Protein AF-A0A7S3LAP5-F1 (afdb_monomer)

Organism: NCBI:txid265554

Secondary structure (DSSP, 8-state):
---------STTTTTTSSSPPTTS-EEEEE-SS-EEEEEEPPP--SSHHHHHHHHHHHHHHHHHHHHHHHHHHHTT-TT--EEEEEE-S--SSGGG-S---------SS-S----------TT--

Sequence (125 aa):
KTSQLTKNNGKFGKLLAPDHHPQGRFQFFSFPDCDLIQTYVPNNGTKEESFQRRRDWDKEMKEFLKHRRLILEKANHTNRPLLWCGDMNVAKDHRDGTHWEEKCHKSGDGNTATTKPIIYEWWTD

Structure (mmCIF, N/CA/C/O backbone):
data_AF-A0A7S3LAP5-F1
#
_entry.id   AF-A0A7S3LAP5-F1
#
loop_
_atom_site.group_PDB
_atom_site.id
_atom_site.type_symbol
_atom_site.label_atom_id
_atom_site.label_alt_id
_atom_site.label_comp_id
_atom_site.label_asym_id
_atom_site.label_entity_id
_atom_site.label_seq_id
_atom_site.pdbx_PDB_ins_code
_atom_site.Cartn_x
_atom_site.Cartn_y
_atom_site.Cartn_z
_atom_site.occupancy
_atom_site.B_iso_or_equiv
_atom_site.auth_seq_id
_atom_site.auth_comp_id
_atom_site.auth_asym_id
_atom_site.auth_atom_id
_atom_site.pdbx_PDB_model_num
ATOM 1 N N . LYS A 1 1 ? -24.739 16.950 8.011 1.00 35.59 1 LYS A N 1
ATOM 2 C CA . LYS A 1 1 ? -23.869 17.753 8.908 1.00 35.59 1 LYS A CA 1
ATOM 3 C C . LYS A 1 1 ? -22.423 17.422 8.561 1.00 35.59 1 LYS A C 1
ATOM 5 O O . LYS A 1 1 ? -21.828 16.576 9.207 1.00 35.59 1 LYS A O 1
ATOM 10 N N . THR A 1 2 ? -21.901 18.026 7.498 1.00 37.00 2 THR A N 1
ATOM 11 C CA . THR A 1 2 ? -20.543 17.753 7.007 1.00 37.00 2 THR A CA 1
ATOM 12 C C . THR A 1 2 ? -19.884 19.095 6.759 1.00 37.00 2 THR A C 1
ATOM 14 O O . THR A 1 2 ? -19.821 19.590 5.642 1.00 37.00 2 THR A O 1
ATOM 17 N N . SER A 1 3 ? -19.506 19.764 7.836 1.00 40.34 3 SER A N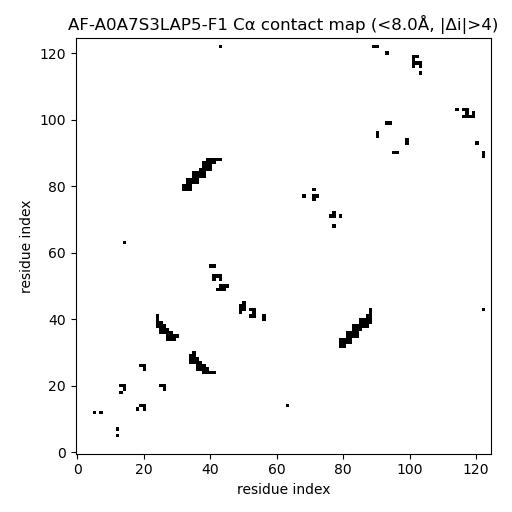 1
ATOM 18 C CA . SER A 1 3 ? -18.654 20.940 7.761 1.00 40.34 3 SER A CA 1
ATOM 19 C C . SER A 1 3 ? -17.792 20.965 9.012 1.00 40.34 3 SER A C 1
ATOM 21 O O . SER A 1 3 ? -18.257 20.571 10.079 1.00 40.34 3 SER A O 1
ATOM 23 N N . GLN A 1 4 ? -16.557 21.445 8.850 1.00 36.59 4 GLN A N 1
ATOM 24 C CA . GLN A 1 4 ? -15.603 21.838 9.900 1.00 36.59 4 GLN A CA 1
ATOM 25 C C . GLN A 1 4 ? -14.407 20.915 10.177 1.00 36.59 4 GLN A C 1
ATOM 27 O O . GLN A 1 4 ? -14.007 20.773 11.325 1.00 36.59 4 GLN A O 1
ATOM 32 N N . LEU A 1 5 ? -13.749 20.368 9.148 1.00 38.75 5 LEU A N 1
ATOM 33 C CA . LEU A 1 5 ? -12.443 19.711 9.335 1.00 38.75 5 LEU A CA 1
ATOM 34 C C . LEU A 1 5 ? -11.455 19.960 8.184 1.00 38.75 5 LEU A C 1
ATOM 36 O O . LEU A 1 5 ? -10.789 19.045 7.726 1.00 38.75 5 LEU A O 1
ATOM 40 N N . THR A 1 6 ? -11.313 21.202 7.713 1.00 40.94 6 THR A N 1
ATOM 41 C CA . THR A 1 6 ? -10.242 21.548 6.755 1.00 40.94 6 THR A CA 1
ATOM 42 C C . THR A 1 6 ? -9.718 22.967 6.976 1.00 40.94 6 THR A C 1
ATOM 44 O O . THR A 1 6 ? -9.993 23.884 6.205 1.00 40.94 6 THR A O 1
ATOM 47 N N . LYS A 1 7 ? -8.948 23.163 8.048 1.00 36.53 7 LYS A N 1
ATOM 48 C CA . LYS A 1 7 ? -8.026 24.301 8.186 1.00 36.53 7 LYS A CA 1
ATOM 49 C C . LYS A 1 7 ? -6.753 23.816 8.869 1.00 36.53 7 LYS A C 1
ATOM 51 O O . LYS A 1 7 ? -6.595 24.012 10.061 1.00 36.53 7 LYS A O 1
ATOM 56 N N . ASN A 1 8 ? -5.892 23.126 8.125 1.00 37.19 8 ASN A N 1
ATOM 57 C CA . ASN A 1 8 ? -4.472 22.995 8.456 1.00 37.19 8 ASN A CA 1
ATOM 58 C C . ASN A 1 8 ? -3.695 22.669 7.175 1.00 37.19 8 ASN A C 1
ATOM 60 O O . ASN A 1 8 ? -3.691 21.539 6.689 1.00 37.19 8 ASN A O 1
ATOM 64 N N . ASN A 1 9 ? -3.062 23.706 6.627 1.00 41.78 9 ASN A N 1
ATOM 65 C CA . ASN A 1 9 ? -2.261 23.698 5.404 1.00 41.78 9 ASN A CA 1
ATOM 66 C C . ASN A 1 9 ? -0.882 23.060 5.643 1.00 41.78 9 ASN A C 1
ATOM 68 O O . ASN A 1 9 ? 0.152 23.714 5.534 1.00 41.78 9 ASN A O 1
ATOM 72 N N . GLY A 1 10 ? -0.864 21.773 5.980 1.00 34.56 10 GLY A N 1
ATOM 73 C CA . GLY A 1 10 ? 0.308 20.922 5.782 1.00 34.56 10 GLY A CA 1
ATOM 74 C C . GLY A 1 10 ? 0.197 20.206 4.438 1.00 34.56 10 GLY A C 1
ATOM 75 O O . GLY A 1 10 ? -0.913 19.994 3.949 1.00 34.56 10 GLY A O 1
ATOM 76 N N . LYS A 1 11 ? 1.324 19.761 3.866 1.00 43.53 11 LYS A N 1
ATOM 77 C CA . LYS A 1 11 ? 1.416 18.932 2.638 1.00 43.53 11 LYS A CA 1
ATOM 78 C C . LYS A 1 11 ? 0.460 17.715 2.582 1.00 43.53 11 LYS A C 1
ATOM 80 O O . LYS A 1 11 ? 0.316 17.107 1.533 1.00 43.53 11 LYS A O 1
ATOM 85 N N . PHE A 1 12 ? -0.215 17.388 3.682 1.00 45.06 12 PHE A N 1
ATOM 86 C CA . PHE A 1 12 ? -1.152 16.280 3.856 1.00 45.06 12 PHE A CA 1
ATOM 87 C C . PHE A 1 12 ? -2.627 16.623 3.600 1.00 45.06 12 PHE A C 1
ATOM 89 O O . PHE A 1 12 ? -3.449 15.713 3.524 1.00 45.06 12 PHE A O 1
ATOM 96 N N . GLY A 1 13 ? -2.983 17.901 3.414 1.00 39.53 13 GLY A N 1
ATOM 97 C CA . GLY A 1 13 ? -4.347 18.291 3.028 1.00 39.53 13 GLY A CA 1
ATOM 98 C C . GLY A 1 13 ? -4.777 17.731 1.667 1.00 39.53 13 GLY A C 1
ATOM 99 O O . GLY A 1 13 ? -5.964 17.617 1.405 1.00 39.53 13 GLY A O 1
ATOM 100 N N . LYS A 1 14 ? -3.823 17.321 0.822 1.00 46.34 14 LYS A N 1
ATOM 101 C CA . LYS A 1 14 ? -4.083 16.894 -0.557 1.00 46.34 14 LYS A CA 1
ATOM 102 C C . LYS A 1 14 ? -4.606 15.457 -0.699 1.00 46.34 14 LYS A C 1
ATOM 104 O O . LYS A 1 14 ? -5.187 15.141 -1.723 1.00 46.34 14 LYS A O 1
ATOM 109 N N . LEU A 1 15 ? -4.424 14.596 0.307 1.00 47.06 15 LEU A N 1
ATOM 110 C CA . LEU A 1 15 ? -4.920 13.206 0.275 1.00 47.06 15 LEU A CA 1
ATOM 111 C C . LEU A 1 15 ? -6.346 13.057 0.831 1.00 47.06 15 LEU A C 1
ATOM 113 O O . LEU A 1 15 ? -6.976 12.026 0.626 1.00 47.06 15 LEU A O 1
ATOM 117 N N . LEU A 1 16 ? -6.840 14.073 1.547 1.00 46.81 16 LEU A N 1
ATOM 118 C CA . LEU A 1 16 ? -8.191 14.121 2.126 1.00 46.81 16 LEU A CA 1
ATOM 119 C C . LEU A 1 16 ? -9.035 15.283 1.571 1.00 46.81 16 LEU A C 1
ATOM 121 O O . LEU A 1 16 ? -10.198 15.429 1.946 1.00 46.81 16 LEU A O 1
ATOM 125 N N . ALA A 1 17 ? -8.454 16.125 0.712 1.00 52.59 17 ALA A N 1
ATOM 126 C CA . ALA A 1 17 ? -9.192 17.101 -0.078 1.00 52.59 17 ALA A CA 1
ATOM 127 C C . ALA A 1 17 ? -10.136 16.368 -1.049 1.00 52.59 17 ALA A C 1
ATOM 129 O O . ALA A 1 17 ? -9.849 15.236 -1.433 1.00 52.59 17 ALA A O 1
ATOM 130 N N . PRO A 1 18 ? -11.233 17.003 -1.500 1.00 54.69 18 PRO A N 1
ATOM 131 C CA . PRO A 1 18 ? -12.081 16.464 -2.570 1.00 54.69 18 PRO A CA 1
ATOM 132 C C . PRO A 1 18 ? -11.326 16.226 -3.894 1.00 54.69 18 PRO A C 1
ATOM 134 O O . PRO A 1 18 ? -11.893 15.672 -4.831 1.00 54.69 18 PRO A O 1
ATOM 137 N N . ASP A 1 19 ? -10.059 16.633 -3.971 1.00 64.50 19 ASP A N 1
ATOM 138 C CA . ASP A 1 19 ? -9.211 16.475 -5.135 1.00 64.50 19 ASP A CA 1
ATOM 139 C C . ASP A 1 19 ? -8.680 15.043 -5.235 1.00 64.50 19 ASP A C 1
ATOM 141 O O . ASP A 1 19 ? -8.031 14.510 -4.333 1.00 64.50 19 ASP A O 1
ATOM 145 N N . HIS A 1 20 ? -8.931 14.422 -6.383 1.00 71.94 20 HIS A N 1
ATOM 146 C CA . HIS A 1 20 ? -8.388 13.113 -6.709 1.00 71.94 20 HIS A CA 1
ATOM 147 C C . HIS A 1 20 ? -6.854 13.117 -6.691 1.00 71.94 20 HIS A C 1
ATOM 149 O O . HIS A 1 20 ? -6.202 14.118 -7.007 1.00 71.94 20 HIS A O 1
ATOM 155 N N . HIS A 1 21 ? -6.261 11.955 -6.392 1.00 79.50 21 HIS A N 1
ATOM 156 C CA . HIS A 1 21 ? -4.828 11.758 -6.577 1.00 79.50 21 HIS A CA 1
ATOM 157 C C . HIS A 1 21 ? -4.443 12.164 -8.016 1.00 79.50 21 HIS A C 1
ATOM 159 O O . HIS A 1 21 ? -5.055 11.656 -8.958 1.00 79.50 21 HIS A O 1
ATOM 165 N N . PRO A 1 22 ? -3.419 13.013 -8.232 1.00 81.75 22 PRO A N 1
ATOM 166 C CA . PRO A 1 22 ? -3.160 13.646 -9.532 1.00 81.75 22 PRO A CA 1
ATOM 167 C C . PRO A 1 22 ? -2.882 12.654 -10.669 1.00 81.75 22 PRO A C 1
ATOM 169 O O . PRO A 1 22 ? -3.061 12.981 -11.834 1.00 81.75 22 PRO A O 1
ATOM 172 N N . GLN A 1 23 ? -2.443 11.440 -10.335 1.00 85.50 23 GLN A N 1
ATOM 173 C CA . GLN A 1 23 ? -2.187 10.364 -11.302 1.00 85.50 23 GLN A CA 1
ATOM 174 C C . GLN A 1 23 ? -3.261 9.260 -11.304 1.00 85.50 23 GLN A C 1
ATOM 176 O O . GLN A 1 23 ? -3.070 8.244 -11.961 1.00 85.50 23 GLN A O 1
ATOM 181 N N . GLY A 1 24 ? -4.335 9.388 -10.514 1.00 89.50 24 GLY A N 1
ATOM 182 C CA . GLY A 1 24 ? -5.414 8.387 -10.451 1.00 89.50 24 GLY A CA 1
ATOM 183 C C . GLY A 1 24 ? -5.024 7.028 -9.847 1.00 89.50 24 GLY A C 1
ATOM 184 O O . GLY A 1 24 ? -5.700 6.033 -10.080 1.00 89.50 24 GLY A O 1
ATOM 185 N N . ARG A 1 25 ? -3.927 6.965 -9.081 1.00 93.69 25 ARG A N 1
ATOM 186 C CA . ARG A 1 25 ? -3.315 5.721 -8.574 1.00 93.69 25 ARG A CA 1
ATOM 187 C C . ARG A 1 25 ? -3.782 5.284 -7.188 1.00 93.69 25 ARG A C 1
ATOM 189 O O . ARG A 1 25 ? -3.371 4.225 -6.729 1.00 93.69 25 ARG A O 1
ATOM 196 N N . PHE A 1 26 ? -4.583 6.101 -6.515 1.00 94.19 26 PHE A N 1
ATOM 197 C CA . PHE A 1 26 ? -5.041 5.869 -5.151 1.00 94.19 26 PHE A CA 1
ATOM 198 C C . PHE A 1 26 ? -6.508 6.260 -5.035 1.00 94.19 26 PHE A C 1
ATOM 200 O O . PHE A 1 26 ? -6.896 7.364 -5.430 1.00 94.19 26 PHE A O 1
ATOM 207 N N . GLN A 1 27 ? -7.306 5.347 -4.493 1.00 93.44 27 GLN A N 1
ATOM 208 C CA . GLN A 1 27 ? -8.709 5.553 -4.170 1.00 93.44 27 GLN A CA 1
ATOM 209 C C . GLN A 1 27 ? -8.970 4.988 -2.774 1.00 93.44 27 GLN A C 1
ATOM 211 O O . GLN A 1 27 ? -8.524 3.885 -2.452 1.00 93.44 27 GLN A O 1
ATOM 216 N N . PHE A 1 28 ? -9.698 5.744 -1.956 1.00 93.88 28 PHE A N 1
ATOM 217 C CA . PHE A 1 28 ? -10.068 5.358 -0.600 1.00 93.88 28 PHE A CA 1
ATOM 218 C C . PHE A 1 28 ? -11.583 5.424 -0.433 1.00 93.88 28 PHE A C 1
ATOM 220 O O . PHE A 1 28 ? -12.203 6.447 -0.726 1.00 93.88 28 PHE A O 1
ATOM 227 N N . PHE A 1 29 ? -12.161 4.343 0.081 1.00 94.25 29 PHE A N 1
ATOM 228 C CA . PHE A 1 29 ? -13.584 4.222 0.362 1.00 94.25 29 PHE A CA 1
ATOM 229 C C . PHE A 1 29 ? -13.777 3.820 1.824 1.00 94.25 29 PHE A C 1
ATOM 231 O O . PHE A 1 29 ? -13.085 2.947 2.342 1.00 94.25 29 PHE A O 1
ATOM 238 N N . SER A 1 30 ? -14.738 4.454 2.488 1.00 93.81 30 SER A N 1
ATOM 239 C CA . SER A 1 30 ? -15.063 4.211 3.893 1.00 93.81 30 SER A CA 1
ATOM 240 C C . SER A 1 30 ? -16.515 3.746 3.982 1.00 93.81 30 SER A C 1
ATOM 242 O O . SER A 1 30 ? -17.430 4.550 3.810 1.00 93.81 30 SER A O 1
ATOM 244 N N . PHE A 1 31 ? -16.727 2.461 4.253 1.00 94.94 31 PHE A N 1
ATOM 245 C CA . PHE A 1 31 ? -18.046 1.834 4.422 1.00 94.94 31 PHE A CA 1
ATOM 246 C C . PHE A 1 31 ? -18.423 1.766 5.908 1.00 94.94 31 PHE A C 1
ATOM 248 O O . PHE A 1 31 ? -17.576 2.030 6.745 1.00 94.94 31 PHE A O 1
ATOM 255 N N . PRO A 1 32 ? -19.651 1.433 6.323 1.00 93.31 32 PRO A N 1
ATOM 256 C CA . PRO A 1 32 ? -19.969 1.333 7.752 1.00 93.31 32 PRO A CA 1
ATOM 257 C C . PRO A 1 32 ? -19.031 0.399 8.536 1.00 93.31 32 PRO A C 1
ATOM 259 O O . PRO A 1 32 ? -18.535 0.795 9.591 1.00 93.31 32 PRO A O 1
ATOM 262 N N . ASP A 1 33 ? -18.677 -0.750 7.955 1.00 93.88 33 ASP A N 1
ATOM 263 C CA . ASP A 1 33 ? -17.985 -1.829 8.673 1.00 93.88 33 ASP A CA 1
ATOM 264 C C . ASP A 1 33 ? -16.514 -2.010 8.285 1.00 93.88 33 ASP A C 1
ATOM 266 O O . ASP A 1 33 ? -15.775 -2.705 8.976 1.00 93.88 33 ASP A O 1
ATOM 270 N N . CYS A 1 34 ? -16.055 -1.383 7.201 1.00 96.69 34 CYS A N 1
ATOM 271 C CA . CYS A 1 34 ? -14.676 -1.510 6.741 1.00 96.69 34 CYS A CA 1
ATOM 272 C C . CYS A 1 34 ? -14.206 -0.285 5.957 1.00 96.69 34 CYS A C 1
ATOM 274 O O . CYS A 1 34 ? -14.997 0.540 5.494 1.00 96.69 34 CYS A O 1
ATOM 276 N N . ASP A 1 35 ? -12.893 -0.193 5.797 1.00 96.88 35 ASP A N 1
ATOM 277 C CA . ASP A 1 35 ? -12.269 0.687 4.820 1.00 96.88 35 ASP A CA 1
ATOM 278 C C . ASP A 1 35 ? -11.717 -0.134 3.650 1.00 96.88 35 ASP A C 1
ATOM 280 O O . ASP A 1 35 ? -11.277 -1.271 3.829 1.00 96.88 35 ASP A O 1
ATOM 284 N N . LEU A 1 36 ? -11.709 0.464 2.461 1.00 97.19 36 LEU A N 1
ATOM 285 C CA . LEU A 1 36 ? -11.122 -0.095 1.250 1.00 97.19 36 LEU A CA 1
ATOM 286 C C . LEU A 1 36 ? -10.129 0.902 0.651 1.00 97.19 36 LEU A C 1
ATOM 288 O O . LEU A 1 36 ? -10.477 2.054 0.386 1.00 97.19 36 LEU A O 1
ATOM 292 N N . ILE A 1 37 ? -8.913 0.438 0.388 1.00 97.38 37 ILE A N 1
ATOM 293 C CA . ILE A 1 37 ? -7.927 1.123 -0.444 1.00 97.38 37 ILE A CA 1
ATOM 294 C C . ILE A 1 37 ? -7.782 0.335 -1.738 1.00 97.38 37 ILE A C 1
ATOM 296 O O . ILE A 1 37 ? -7.526 -0.868 -1.704 1.00 97.38 37 ILE A O 1
ATOM 300 N N . GLN A 1 38 ? -7.901 1.036 -2.862 1.00 96.69 38 GLN A N 1
ATOM 301 C CA . GLN A 1 38 ? -7.570 0.515 -4.180 1.00 96.69 38 GLN A CA 1
ATOM 302 C C . GLN A 1 38 ? -6.402 1.318 -4.755 1.00 96.69 38 GLN A C 1
ATOM 304 O O . GLN A 1 38 ? -6.470 2.551 -4.835 1.00 96.69 38 GLN A O 1
ATOM 309 N N . THR A 1 39 ? -5.334 0.630 -5.156 1.00 96.25 39 THR A N 1
ATOM 310 C CA . THR A 1 39 ? -4.125 1.263 -5.698 1.00 96.25 39 THR A CA 1
ATOM 311 C C . THR A 1 39 ? -3.651 0.673 -7.019 1.00 96.25 39 THR A C 1
ATOM 313 O O . THR A 1 39 ? -3.727 -0.527 -7.253 1.00 96.25 39 THR A O 1
ATOM 316 N N . TYR A 1 40 ? -3.061 1.532 -7.850 1.00 96.31 40 TYR A N 1
ATOM 317 C CA . TYR A 1 40 ? -2.164 1.132 -8.934 1.00 96.31 40 TYR A CA 1
ATOM 318 C C . TYR A 1 40 ? -0.785 1.753 -8.685 1.00 96.31 40 TYR A C 1
ATOM 320 O O . TYR A 1 40 ? -0.497 2.878 -9.114 1.00 96.31 40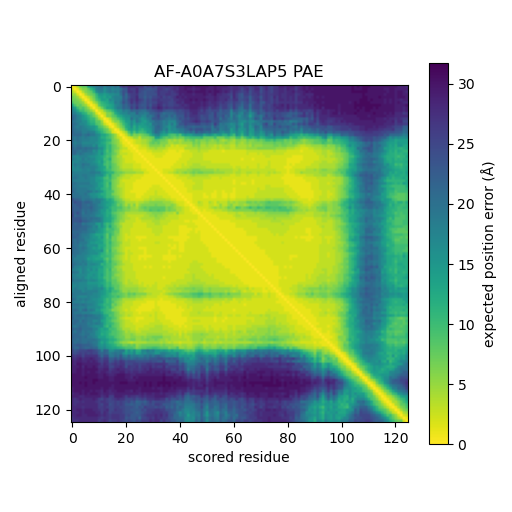 TYR A O 1
ATOM 328 N N . VAL A 1 41 ? 0.047 1.044 -7.922 1.00 95.25 41 VAL A N 1
ATOM 329 C CA . VAL A 1 41 ? 1.317 1.548 -7.382 1.00 95.25 41 VAL A CA 1
ATOM 330 C C . VAL A 1 41 ? 2.306 1.876 -8.513 1.00 95.25 41 VAL A C 1
ATOM 332 O O . VAL A 1 41 ? 2.384 1.146 -9.499 1.00 95.25 41 VAL A O 1
ATOM 335 N N . PRO A 1 42 ? 3.067 2.980 -8.421 1.00 93.88 42 PRO A N 1
ATOM 336 C CA . PRO A 1 42 ? 4.176 3.278 -9.320 1.00 93.88 42 PRO A CA 1
ATOM 337 C C . PRO A 1 42 ? 5.153 2.109 -9.517 1.00 93.88 42 PRO A C 1
ATOM 339 O O . PRO A 1 42 ? 5.751 1.625 -8.562 1.00 93.88 42 PRO A O 1
ATOM 342 N N . ASN A 1 43 ? 5.392 1.715 -10.769 1.00 93.31 43 ASN A N 1
ATOM 343 C CA . ASN A 1 43 ? 6.483 0.797 -11.097 1.00 93.31 43 ASN A CA 1
ATOM 344 C C . ASN A 1 43 ? 7.852 1.472 -10.867 1.00 93.31 43 ASN A C 1
ATOM 346 O O . ASN A 1 43 ? 8.008 2.666 -11.158 1.00 93.31 43 ASN A O 1
ATOM 350 N N . ASN A 1 44 ? 8.823 0.688 -10.390 1.00 87.75 44 ASN A N 1
ATOM 351 C CA . ASN A 1 44 ? 10.215 1.080 -10.159 1.00 87.75 44 ASN A CA 1
ATOM 352 C C . ASN A 1 44 ? 10.978 1.451 -11.440 1.00 87.75 44 ASN A C 1
ATOM 354 O O . ASN A 1 44 ? 11.920 2.232 -11.377 1.00 87.75 44 AS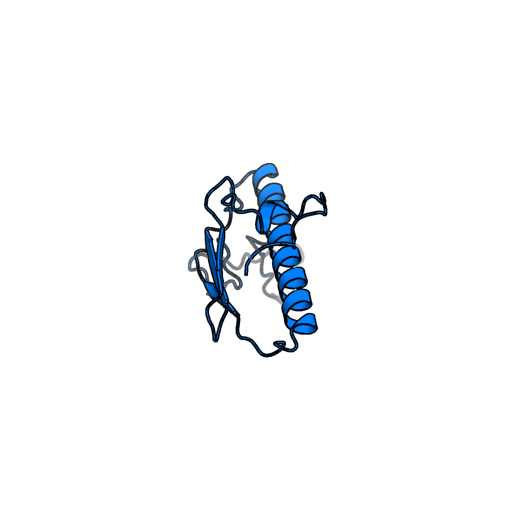N A O 1
ATOM 358 N N . GLY A 1 45 ? 10.559 0.962 -12.608 1.00 89.00 45 GLY A N 1
ATOM 359 C CA . GLY A 1 45 ? 11.261 1.196 -13.868 1.00 89.00 45 GLY A CA 1
ATOM 360 C C . GLY A 1 45 ? 12.715 0.716 -13.809 1.00 89.00 45 GLY A C 1
ATOM 361 O O . GLY A 1 45 ? 13.041 -0.225 -13.093 1.00 89.00 45 GLY A O 1
ATOM 362 N N . THR A 1 46 ? 13.589 1.369 -14.577 1.00 84.00 46 THR A N 1
ATOM 363 C CA . THR A 1 46 ? 15.031 1.052 -14.653 1.00 84.00 46 THR A CA 1
ATOM 364 C C . THR A 1 46 ? 15.933 2.250 -14.345 1.00 84.00 46 THR A C 1
ATOM 366 O O . THR A 1 46 ? 17.148 2.169 -14.505 1.00 84.00 46 THR A O 1
ATOM 369 N N . LYS A 1 47 ? 15.350 3.387 -13.949 1.00 89.62 47 LYS A N 1
ATOM 370 C CA . LYS A 1 47 ? 16.058 4.654 -13.715 1.00 89.62 47 LYS A CA 1
ATOM 371 C C . LYS A 1 47 ? 15.966 5.040 -12.244 1.00 89.62 47 LYS A C 1
ATOM 373 O O . LYS A 1 47 ? 14.892 4.908 -11.662 1.00 89.62 47 LYS A O 1
ATOM 378 N N . GLU A 1 48 ? 17.024 5.640 -11.702 1.00 87.81 48 GLU A N 1
ATOM 379 C CA . GLU A 1 48 ? 17.077 6.090 -10.299 1.00 87.81 48 GLU A CA 1
ATOM 380 C C . GLU A 1 48 ? 15.900 7.005 -9.920 1.00 87.81 48 GLU A C 1
ATOM 382 O O . GLU A 1 48 ? 15.279 6.850 -8.873 1.00 87.81 48 GLU A O 1
ATOM 387 N N . GLU A 1 49 ? 15.510 7.909 -10.820 1.00 90.88 49 GLU A N 1
ATOM 388 C CA . GLU A 1 49 ? 14.353 8.799 -10.642 1.00 90.88 49 GLU A CA 1
ATOM 389 C C . GLU A 1 49 ? 13.047 8.025 -10.391 1.00 90.88 49 GLU A C 1
ATOM 391 O O . GLU A 1 49 ? 12.161 8.479 -9.663 1.00 90.88 49 GLU A O 1
ATOM 396 N N . SER A 1 50 ? 12.911 6.842 -10.996 1.00 88.62 50 SER A N 1
ATO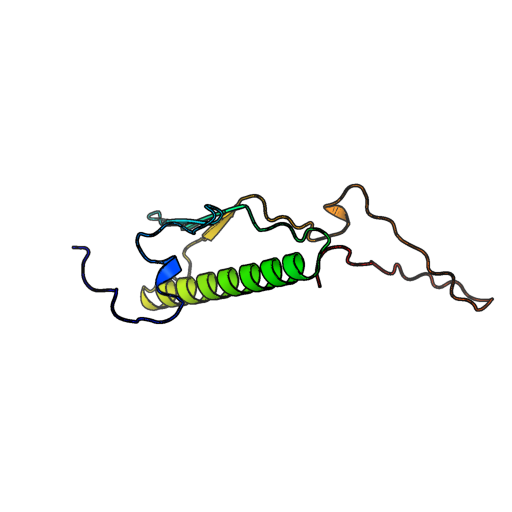M 397 C CA . SER A 1 50 ? 11.735 5.991 -10.823 1.00 88.62 50 SER A CA 1
ATOM 398 C C . SER A 1 50 ? 11.759 5.241 -9.492 1.00 88.62 50 SER A C 1
ATOM 400 O O . SER A 1 50 ? 10.698 5.129 -8.875 1.00 88.62 50 SER A O 1
ATOM 402 N N . PHE A 1 51 ? 12.936 4.837 -9.005 1.00 89.94 51 PHE A N 1
ATOM 403 C CA . PHE A 1 51 ? 13.099 4.289 -7.655 1.00 89.94 51 PHE A CA 1
ATOM 404 C C . PHE A 1 51 ? 12.797 5.345 -6.593 1.00 89.94 51 PHE A C 1
ATOM 406 O O . PHE A 1 51 ? 12.027 5.090 -5.668 1.00 89.94 51 PHE A O 1
ATOM 413 N N . GLN A 1 52 ? 13.310 6.568 -6.759 1.00 91.25 52 GLN A N 1
ATOM 414 C CA . GLN A 1 52 ? 13.016 7.657 -5.829 1.00 91.25 52 GLN A CA 1
ATOM 415 C C . GLN A 1 52 ? 11.515 7.968 -5.783 1.00 91.25 52 GLN A C 1
ATOM 417 O O . GLN A 1 52 ? 10.934 8.042 -4.701 1.00 91.25 52 GLN A O 1
ATOM 422 N N . ARG A 1 53 ? 10.860 8.050 -6.948 1.00 91.44 53 ARG A N 1
ATOM 423 C CA . ARG A 1 53 ? 9.402 8.220 -7.041 1.00 91.44 53 ARG A CA 1
ATOM 424 C C . ARG A 1 53 ? 8.637 7.097 -6.332 1.00 91.44 53 ARG A C 1
ATOM 426 O O . ARG A 1 53 ? 7.608 7.374 -5.717 1.00 91.44 53 ARG A O 1
ATOM 433 N N . ARG A 1 54 ? 9.107 5.847 -6.406 1.00 93.81 54 ARG A N 1
ATOM 434 C CA . ARG A 1 54 ? 8.506 4.725 -5.669 1.00 93.81 54 ARG A CA 1
ATOM 435 C C . ARG A 1 54 ? 8.709 4.860 -4.158 1.00 93.81 54 ARG A C 1
ATOM 437 O O . ARG A 1 54 ? 7.748 4.680 -3.415 1.00 93.81 54 ARG A O 1
ATOM 444 N N . ARG A 1 55 ? 9.911 5.217 -3.698 1.00 93.38 55 ARG A N 1
ATOM 445 C CA . ARG A 1 55 ? 10.191 5.438 -2.266 1.00 93.38 55 ARG A CA 1
ATOM 446 C C . ARG A 1 55 ? 9.318 6.548 -1.683 1.00 93.38 55 ARG A C 1
ATOM 448 O O . ARG A 1 55 ? 8.776 6.400 -0.586 1.00 93.38 55 ARG A O 1
ATOM 455 N N . ASP A 1 56 ? 9.146 7.636 -2.429 1.00 92.06 56 ASP A N 1
ATOM 456 C CA . ASP A 1 56 ? 8.284 8.747 -2.024 1.00 92.06 56 ASP A CA 1
ATOM 457 C C . ASP A 1 56 ? 6.816 8.309 -1.935 1.00 92.06 56 ASP A C 1
ATOM 459 O O . ASP A 1 56 ? 6.155 8.591 -0.934 1.00 92.06 56 ASP A O 1
ATOM 463 N N . TRP A 1 57 ? 6.333 7.535 -2.912 1.00 93.75 57 TRP A N 1
ATOM 464 C CA . TRP A 1 57 ? 4.998 6.935 -2.871 1.00 93.75 57 TRP A CA 1
ATOM 465 C C . TRP A 1 57 ? 4.788 6.048 -1.634 1.00 93.75 57 TRP A C 1
ATOM 467 O O . TRP A 1 57 ? 3.806 6.218 -0.908 1.00 93.75 57 TRP A O 1
ATOM 477 N N . ASP A 1 58 ? 5.716 5.129 -1.351 1.00 94.19 58 ASP A N 1
ATOM 478 C CA . ASP A 1 58 ? 5.605 4.211 -0.208 1.00 94.19 58 ASP A CA 1
ATOM 479 C C . ASP A 1 58 ? 5.597 4.976 1.125 1.00 94.19 58 ASP A C 1
ATOM 481 O O . ASP A 1 58 ? 4.836 4.649 2.045 1.00 94.19 58 ASP A O 1
ATOM 485 N N . LYS A 1 59 ? 6.391 6.049 1.218 1.00 93.38 59 LYS A N 1
ATOM 486 C CA . LYS A 1 59 ? 6.390 6.959 2.366 1.00 93.38 59 LYS A CA 1
ATOM 487 C C . LYS A 1 59 ? 5.044 7.666 2.524 1.00 93.38 59 LYS A C 1
ATOM 489 O O . LYS A 1 59 ? 4.511 7.694 3.633 1.00 93.38 59 LYS A O 1
ATOM 494 N N . GLU A 1 60 ? 4.481 8.212 1.449 1.00 92.44 60 GLU A N 1
ATOM 495 C CA . GLU A 1 60 ? 3.178 8.887 1.478 1.00 92.44 60 GLU A CA 1
ATOM 496 C C . GLU A 1 60 ? 2.048 7.934 1.896 1.00 92.44 60 GLU A C 1
ATOM 498 O O . GLU A 1 60 ? 1.249 8.276 2.773 1.00 92.44 60 GLU A O 1
ATOM 503 N N . MET A 1 61 ? 2.031 6.708 1.362 1.00 94.44 61 MET A N 1
ATOM 504 C CA . MET A 1 61 ? 1.064 5.673 1.745 1.00 94.44 61 MET A CA 1
ATOM 505 C C . MET A 1 61 ? 1.192 5.277 3.220 1.00 94.44 61 MET A C 1
ATOM 507 O O . MET A 1 61 ? 0.185 5.163 3.926 1.00 94.44 61 MET A O 1
ATOM 511 N N . LYS A 1 62 ? 2.421 5.119 3.727 1.00 94.56 62 LYS A N 1
ATOM 512 C CA . LYS A 1 62 ? 2.667 4.823 5.147 1.00 94.56 62 LYS A CA 1
ATOM 513 C C . LYS A 1 62 ? 2.147 5.934 6.059 1.00 94.56 62 LYS A C 1
ATOM 515 O O . LYS A 1 62 ? 1.527 5.641 7.083 1.00 94.56 62 LYS A O 1
ATOM 520 N N . GLU A 1 63 ? 2.377 7.195 5.701 1.00 93.94 63 GLU A N 1
ATOM 521 C CA . GLU A 1 63 ? 1.868 8.331 6.475 1.00 93.94 63 GLU A CA 1
ATOM 522 C C . GLU A 1 63 ? 0.338 8.436 6.412 1.00 93.94 63 GLU A C 1
ATOM 524 O O . GLU A 1 63 ? -0.295 8.673 7.445 1.00 93.94 63 GLU A O 1
ATOM 529 N N . PHE A 1 64 ? -0.276 8.167 5.255 1.00 93.50 64 PHE A N 1
ATOM 530 C CA . PHE A 1 64 ? -1.734 8.070 5.140 1.00 93.50 64 PHE A CA 1
ATOM 531 C C . PHE A 1 64 ? -2.311 7.022 6.106 1.00 93.50 64 PHE A C 1
ATOM 533 O O . PHE A 1 64 ? -3.230 7.328 6.871 1.00 93.50 64 PHE A O 1
ATOM 540 N N . LEU A 1 65 ? -1.745 5.810 6.135 1.00 94.81 65 LEU A N 1
ATOM 541 C CA . LEU A 1 65 ? -2.208 4.727 7.012 1.00 94.81 65 LEU A CA 1
ATOM 542 C C . LEU A 1 65 ? -2.060 5.069 8.499 1.00 94.81 65 LEU A C 1
ATOM 544 O O . LEU A 1 65 ? -2.984 4.826 9.278 1.00 94.81 65 LEU A O 1
ATOM 548 N N . LYS A 1 66 ? -0.937 5.681 8.901 1.00 94.81 66 LYS A N 1
ATOM 549 C CA . LYS A 1 66 ? -0.742 6.167 10.278 1.00 94.81 66 LYS A CA 1
ATOM 550 C C . LYS A 1 66 ? -1.787 7.210 10.656 1.00 94.81 66 LYS A C 1
ATOM 552 O O . LYS A 1 66 ? -2.382 7.129 11.727 1.00 94.81 66 LYS A O 1
ATOM 557 N N . HIS A 1 67 ? -2.042 8.176 9.778 1.00 92.94 67 HIS A N 1
ATOM 558 C CA . HIS A 1 67 ? -3.050 9.195 10.040 1.00 92.94 67 HIS A CA 1
ATOM 559 C C . HIS A 1 67 ? -4.447 8.569 10.141 1.00 92.94 67 HIS A C 1
ATOM 561 O O . HIS A 1 67 ? -5.184 8.849 11.090 1.00 92.94 67 HIS A O 1
ATOM 567 N N . ARG A 1 68 ? -4.799 7.655 9.230 1.00 93.50 68 ARG A N 1
ATOM 568 C CA . ARG A 1 68 ? -6.078 6.944 9.298 1.00 93.50 68 ARG A CA 1
ATOM 569 C C . ARG A 1 68 ? -6.225 6.172 10.609 1.00 93.50 68 ARG A C 1
ATOM 571 O O . ARG A 1 68 ? -7.284 6.245 11.233 1.00 93.50 68 ARG A O 1
ATOM 578 N N . ARG A 1 69 ? -5.159 5.509 11.063 1.00 93.62 69 ARG A N 1
ATOM 579 C CA . ARG A 1 69 ? -5.116 4.823 12.359 1.00 93.62 69 ARG A CA 1
ATOM 580 C C . ARG A 1 69 ? -5.400 5.778 13.524 1.00 93.62 69 ARG A C 1
ATOM 582 O O . ARG A 1 69 ? -6.275 5.478 14.330 1.00 93.62 69 ARG A O 1
ATOM 589 N N . LEU A 1 70 ? -4.757 6.947 13.557 1.00 95.31 70 LEU A N 1
ATOM 590 C CA . LEU A 1 70 ? -4.996 7.972 14.586 1.00 95.31 70 LEU A CA 1
ATOM 591 C C . LEU A 1 70 ? -6.448 8.482 14.587 1.00 95.31 70 LEU A C 1
ATOM 593 O O . LEU A 1 70 ? -7.016 8.742 15.648 1.00 95.31 70 LEU A O 1
ATOM 597 N N . ILE A 1 71 ? -7.067 8.633 13.410 1.00 94.00 71 ILE A N 1
ATOM 598 C CA . ILE A 1 71 ? -8.486 9.015 13.298 1.00 94.00 71 ILE A CA 1
ATOM 599 C C . ILE A 1 71 ? -9.379 7.929 13.912 1.00 94.00 71 ILE A C 1
ATOM 601 O O . ILE A 1 71 ? -10.300 8.247 14.663 1.00 94.00 71 ILE A O 1
ATOM 605 N N . LEU A 1 72 ? -9.104 6.656 13.616 1.00 94.56 72 LEU A N 1
ATOM 606 C CA . LEU A 1 72 ? -9.861 5.526 14.160 1.00 94.56 72 LEU A CA 1
ATOM 607 C C . LEU A 1 72 ? -9.700 5.386 15.674 1.00 94.56 72 LEU A C 1
ATOM 609 O O . LEU A 1 72 ? -10.680 5.109 16.360 1.00 94.56 72 LEU A O 1
ATOM 613 N N . GLU A 1 73 ? -8.503 5.628 16.202 1.00 94.94 73 GLU A N 1
ATOM 614 C CA . GLU A 1 73 ? -8.240 5.643 17.645 1.00 94.94 73 GLU A CA 1
ATOM 615 C C . GLU A 1 73 ? -9.052 6.727 18.355 1.00 94.94 73 GLU A C 1
ATOM 617 O O . GLU A 1 73 ? -9.758 6.432 19.318 1.00 94.94 73 GLU A O 1
ATOM 622 N N . LYS A 1 74 ? -9.048 7.958 17.831 1.00 95.50 74 LYS A N 1
ATOM 623 C CA . LYS A 1 74 ? -9.854 9.063 18.380 1.00 95.50 74 LYS A CA 1
ATOM 624 C C . LYS A 1 74 ? -11.359 8.799 18.320 1.00 95.50 74 LYS A C 1
ATOM 626 O O . LYS A 1 74 ? -12.093 9.290 19.170 1.00 95.50 74 LYS A O 1
ATOM 631 N N . ALA A 1 75 ? -11.811 8.044 17.323 1.00 93.25 75 ALA A N 1
ATOM 632 C CA . ALA A 1 75 ? -13.207 7.655 17.163 1.00 93.25 75 ALA A CA 1
ATOM 633 C C . ALA A 1 75 ? -13.585 6.380 17.943 1.00 93.25 75 ALA A C 1
ATOM 635 O O . ALA A 1 75 ? -14.723 5.942 17.838 1.00 93.25 75 ALA A O 1
ATOM 636 N N . ASN A 1 76 ? -12.664 5.776 18.707 1.00 94.94 76 ASN A N 1
ATOM 637 C CA . ASN A 1 76 ? -12.855 4.495 19.401 1.00 94.94 76 ASN A CA 1
ATOM 638 C C . ASN A 1 76 ? -13.215 3.315 18.467 1.00 94.94 76 ASN A C 1
ATOM 640 O O . ASN A 1 76 ? -13.931 2.391 18.845 1.00 94.94 76 ASN A O 1
ATOM 644 N N . HIS A 1 77 ? -12.731 3.349 17.222 1.00 93.81 77 HIS A N 1
ATOM 645 C CA . HIS A 1 77 ? -12.980 2.357 16.165 1.00 93.81 77 HIS A CA 1
ATOM 646 C C . HIS A 1 77 ? -11.680 1.617 15.773 1.00 93.81 77 HIS A C 1
ATOM 648 O O . HIS A 1 77 ? -11.418 1.355 14.599 1.00 93.81 77 HIS A O 1
ATOM 654 N N . THR A 1 78 ? -10.822 1.291 16.743 1.00 90.75 78 THR A N 1
ATOM 655 C CA . THR A 1 78 ? -9.476 0.717 16.509 1.00 90.75 78 THR A CA 1
ATOM 656 C C . THR A 1 78 ? -9.469 -0.666 15.859 1.00 90.75 78 THR A C 1
ATOM 658 O O . THR A 1 78 ? -8.465 -1.044 15.256 1.00 90.75 78 THR A O 1
ATOM 661 N N . ASN A 1 79 ? -10.575 -1.403 15.955 1.00 93.06 79 ASN A N 1
ATOM 662 C CA . ASN A 1 79 ? -10.727 -2.748 15.392 1.00 93.06 79 ASN A CA 1
ATOM 663 C C . ASN A 1 79 ? -11.359 -2.751 13.998 1.00 93.06 79 ASN A C 1
ATOM 665 O O . ASN A 1 79 ? -11.679 -3.811 13.466 1.00 93.06 79 ASN A O 1
ATOM 669 N N . ARG A 1 80 ? -11.573 -1.575 13.405 1.00 94.38 80 ARG A N 1
ATOM 670 C CA . ARG A 1 80 ? -12.166 -1.486 12.078 1.00 94.38 80 ARG A CA 1
ATOM 671 C C . ARG A 1 80 ? -11.216 -2.084 11.028 1.00 94.38 80 ARG A C 1
ATOM 673 O O . ARG A 1 80 ? -10.073 -1.629 10.931 1.00 94.38 80 ARG A O 1
ATOM 680 N N . PRO A 1 81 ? -11.667 -3.065 10.233 1.00 97.12 81 PRO A N 1
ATOM 681 C CA . PRO A 1 81 ? -10.845 -3.692 9.212 1.00 97.12 81 PRO A CA 1
ATOM 682 C C . PRO A 1 81 ? -10.558 -2.739 8.048 1.00 97.12 81 PRO A C 1
ATOM 684 O O . PRO A 1 81 ? -11.393 -1.917 7.660 1.00 97.12 81 PRO A O 1
ATOM 687 N N . LEU A 1 82 ? -9.372 -2.905 7.466 1.00 96.88 82 LEU A N 1
ATOM 688 C CA . LEU A 1 82 ? -8.936 -2.241 6.246 1.00 96.88 82 LEU A CA 1
ATOM 689 C C . LEU A 1 82 ? -8.593 -3.305 5.205 1.00 96.88 82 LEU A C 1
ATOM 691 O O . LEU A 1 82 ? -7.689 -4.112 5.418 1.00 96.88 82 LEU A O 1
ATOM 695 N N . LEU A 1 83 ? -9.290 -3.276 4.074 1.00 97.75 83 LEU A N 1
ATOM 696 C CA . LEU A 1 83 ? -8.936 -4.039 2.888 1.00 97.75 83 LEU A CA 1
ATOM 697 C C . LEU A 1 83 ? -8.083 -3.153 1.979 1.00 97.75 83 LEU A C 1
ATOM 699 O O . LEU A 1 83 ? -8.519 -2.084 1.568 1.00 97.75 83 LEU A O 1
ATOM 703 N N . TRP A 1 84 ? -6.870 -3.591 1.656 1.00 97.38 84 TRP A N 1
ATOM 704 C CA . TRP A 1 84 ? -6.023 -2.925 0.670 1.00 97.38 84 TRP A CA 1
ATOM 705 C C . TRP A 1 84 ? -5.799 -3.876 -0.498 1.00 97.38 84 TRP A C 1
ATOM 707 O O . TRP A 1 84 ? -5.201 -4.938 -0.334 1.00 97.38 84 TRP A O 1
ATOM 717 N N . CYS A 1 85 ? -6.321 -3.508 -1.663 1.00 97.38 85 CYS A N 1
ATOM 718 C CA . CYS A 1 85 ? -6.184 -4.268 -2.894 1.00 97.38 85 CYS A CA 1
ATOM 719 C C . CYS A 1 85 ? -5.600 -3.409 -4.024 1.00 97.38 85 CYS A C 1
ATOM 721 O O . CYS A 1 85 ? -5.421 -2.195 -3.882 1.00 97.38 85 CYS A O 1
ATOM 723 N N . GLY A 1 86 ? -5.280 -4.078 -5.133 1.00 96.75 86 GLY A N 1
ATOM 724 C CA . GLY A 1 86 ? -4.779 -3.452 -6.349 1.00 96.75 86 GLY A CA 1
ATOM 725 C C . GLY A 1 86 ? -3.499 -4.069 -6.877 1.00 96.75 86 GLY A C 1
ATOM 726 O O . GLY A 1 86 ? -3.031 -5.091 -6.377 1.00 96.75 86 GLY A O 1
ATOM 727 N N . ASP A 1 87 ? -2.936 -3.430 -7.896 1.00 97.12 87 ASP A N 1
ATOM 728 C CA . ASP A 1 87 ? -1.612 -3.779 -8.398 1.00 97.12 87 ASP A CA 1
ATOM 729 C C . ASP A 1 87 ? -0.554 -3.009 -7.597 1.00 97.12 87 ASP A C 1
ATOM 731 O O . ASP A 1 87 ? -0.421 -1.783 -7.696 1.00 97.12 87 ASP A O 1
ATOM 735 N N . MET A 1 88 ? 0.184 -3.763 -6.782 1.00 94.88 88 MET A N 1
ATOM 736 C CA . MET A 1 88 ? 1.203 -3.256 -5.868 1.00 94.88 88 MET A CA 1
ATOM 737 C C . MET A 1 88 ? 2.571 -3.050 -6.534 1.00 94.88 88 MET A C 1
ATOM 739 O O . MET A 1 88 ? 3.458 -2.481 -5.901 1.00 94.88 88 MET A O 1
ATOM 743 N N . ASN A 1 89 ? 2.755 -3.485 -7.789 1.00 94.19 89 ASN A N 1
ATOM 744 C CA . ASN A 1 89 ? 4.032 -3.429 -8.512 1.00 94.19 89 ASN A CA 1
ATOM 745 C C . ASN A 1 89 ? 5.224 -3.950 -7.682 1.00 94.19 89 ASN A C 1
ATOM 747 O O . ASN A 1 89 ? 6.308 -3.362 -7.673 1.00 94.19 89 ASN A O 1
ATOM 751 N N . VAL A 1 90 ? 5.010 -5.043 -6.947 1.00 91.44 90 VAL A N 1
ATOM 752 C CA . VAL A 1 90 ? 6.037 -5.694 -6.130 1.00 91.44 90 VAL A CA 1
ATOM 753 C C . VAL A 1 90 ? 5.740 -7.188 -6.003 1.00 91.44 90 VAL A C 1
ATOM 755 O O . VAL A 1 90 ? 4.604 -7.579 -5.736 1.00 91.44 90 VAL A O 1
ATOM 758 N N . ALA A 1 91 ? 6.774 -8.005 -6.186 1.00 90.19 91 ALA A N 1
ATOM 759 C CA . ALA A 1 91 ? 6.823 -9.381 -5.706 1.00 90.19 91 ALA A CA 1
ATOM 760 C C . ALA A 1 91 ? 7.494 -9.331 -4.331 1.00 90.19 91 ALA A C 1
ATOM 762 O O . ALA A 1 91 ? 8.607 -8.819 -4.220 1.00 90.19 91 ALA A O 1
ATOM 763 N N . LYS A 1 92 ? 6.799 -9.759 -3.274 1.00 87.19 92 LYS A N 1
ATOM 764 C CA . LYS A 1 92 ? 7.318 -9.636 -1.903 1.00 87.19 92 LYS A CA 1
ATOM 765 C C . LYS A 1 92 ? 8.410 -10.665 -1.633 1.00 87.19 92 LYS A C 1
ATOM 767 O O . LYS A 1 92 ? 9.329 -10.407 -0.863 1.00 87.19 92 LYS A O 1
ATOM 772 N N . ASP A 1 93 ? 8.261 -11.836 -2.228 1.00 83.56 93 ASP A N 1
ATOM 773 C CA . ASP A 1 93 ? 9.165 -12.962 -2.094 1.00 83.56 93 ASP A CA 1
ATOM 774 C C . ASP A 1 93 ? 9.527 -13.498 -3.486 1.00 83.56 93 ASP A C 1
ATOM 776 O O . ASP A 1 93 ? 8.751 -13.379 -4.434 1.00 83.56 93 ASP A O 1
ATOM 780 N N . HIS A 1 94 ? 10.697 -14.124 -3.622 1.00 80.56 94 HIS A N 1
ATOM 781 C CA . HIS A 1 94 ? 11.131 -14.755 -4.872 1.00 80.56 94 HIS A CA 1
ATOM 782 C C . HIS A 1 94 ? 10.107 -15.763 -5.419 1.00 80.56 94 HIS A C 1
ATOM 784 O O . HIS A 1 94 ? 9.967 -15.897 -6.633 1.00 80.56 94 HIS A O 1
ATOM 790 N N . ARG A 1 95 ? 9.351 -16.427 -4.534 1.00 83.50 95 ARG A N 1
ATOM 791 C CA . ARG A 1 95 ? 8.277 -17.366 -4.897 1.00 83.50 95 ARG A CA 1
ATOM 792 C C . ARG A 1 95 ? 7.086 -16.697 -5.579 1.00 83.50 95 ARG A C 1
ATOM 794 O O . ARG A 1 95 ? 6.337 -17.382 -6.269 1.00 83.50 95 ARG A O 1
ATOM 801 N N . ASP A 1 96 ? 6.918 -15.387 -5.409 1.00 85.81 96 ASP A N 1
ATOM 802 C CA . ASP A 1 96 ? 5.863 -14.613 -6.068 1.00 85.81 96 ASP A CA 1
ATOM 803 C C . ASP A 1 96 ? 6.217 -14.296 -7.539 1.00 85.81 96 ASP A C 1
ATOM 805 O O . ASP A 1 96 ? 5.380 -13.778 -8.281 1.00 85.81 96 ASP A O 1
ATOM 809 N N . GLY A 1 97 ? 7.447 -14.602 -7.981 1.00 82.88 97 GLY A N 1
ATOM 810 C CA . GLY A 1 97 ? 7.926 -14.410 -9.350 1.00 82.88 97 GLY A CA 1
ATOM 811 C C . GLY A 1 97 ? 8.312 -15.722 -10.040 1.00 82.88 97 GLY A C 1
ATOM 812 O O . GLY A 1 97 ? 8.838 -16.646 -9.432 1.00 82.88 97 GLY A O 1
ATOM 813 N N . THR A 1 98 ? 8.091 -15.807 -11.352 1.00 78.06 98 THR A N 1
ATOM 814 C CA . THR A 1 98 ? 8.433 -17.004 -12.150 1.00 78.06 98 THR A CA 1
ATOM 815 C C . THR A 1 98 ? 9.875 -17.020 -12.666 1.00 78.06 98 THR A C 1
ATOM 817 O O . THR A 1 98 ? 10.346 -18.062 -13.104 1.00 78.06 98 THR A O 1
ATOM 820 N N . HIS A 1 99 ? 10.576 -15.884 -12.613 1.00 69.94 99 HIS A N 1
ATOM 821 C CA . HIS A 1 99 ? 11.920 -15.688 -13.172 1.00 69.94 99 HIS A CA 1
ATOM 822 C C . HIS A 1 99 ? 12.922 -15.260 -12.090 1.00 69.94 99 HIS A C 1
ATOM 824 O O . HIS A 1 99 ? 13.658 -14.288 -12.259 1.00 69.94 99 HIS A O 1
ATOM 830 N N . TRP A 1 100 ? 12.915 -15.947 -10.946 1.00 62.19 100 TRP A N 1
ATOM 831 C CA . TRP A 1 100 ? 13.964 -15.779 -9.945 1.00 62.19 100 TRP A CA 1
ATOM 832 C C . TRP A 1 100 ? 15.134 -16.710 -10.295 1.00 62.19 100 TRP A C 1
ATOM 834 O O . TRP A 1 100 ? 14.944 -17.905 -10.511 1.00 62.19 100 TRP A O 1
ATOM 844 N N . GLU A 1 101 ? 16.345 -16.162 -10.393 1.00 60.25 101 GLU A N 1
ATOM 845 C CA . GLU A 1 101 ? 17.568 -16.946 -10.591 1.00 60.25 101 GLU A CA 1
ATOM 846 C C . GLU A 1 101 ? 18.442 -16.843 -9.343 1.00 60.25 101 GLU A C 1
ATOM 848 O O . GLU A 1 101 ? 18.864 -15.751 -8.950 1.00 60.25 101 GLU A O 1
ATOM 853 N N . GLU A 1 102 ? 18.763 -17.985 -8.736 1.00 55.16 102 GLU A N 1
ATOM 854 C CA . GLU A 1 102 ? 19.813 -18.065 -7.726 1.00 55.16 102 GLU A CA 1
ATOM 855 C C . GLU A 1 102 ? 21.175 -17.955 -8.425 1.00 55.16 102 GLU A C 1
ATOM 857 O O . GLU A 1 102 ? 21.694 -18.917 -8.994 1.00 55.16 102 GLU A O 1
ATOM 862 N N . LYS A 1 103 ? 21.771 -16.760 -8.432 1.00 51.56 103 LYS A N 1
ATOM 863 C CA . LYS A 1 103 ? 23.128 -16.599 -8.963 1.00 51.56 103 LYS A CA 1
ATOM 864 C C . LYS A 1 103 ? 24.139 -17.085 -7.926 1.00 51.56 103 LYS A C 1
ATOM 866 O O . LYS A 1 103 ? 24.434 -16.387 -6.959 1.00 51.56 103 LYS A O 1
ATOM 871 N N . CYS A 1 104 ? 24.721 -18.267 -8.147 1.00 45.66 104 CYS A N 1
ATOM 872 C CA . CYS A 1 104 ? 25.917 -18.687 -7.419 1.00 45.66 104 CYS A CA 1
ATOM 873 C C . CYS A 1 104 ? 27.083 -17.754 -7.772 1.00 45.66 104 CYS A C 1
ATOM 875 O O . CYS A 1 104 ? 27.637 -17.815 -8.873 1.00 45.66 104 CYS A O 1
ATOM 877 N N . HIS A 1 105 ? 27.505 -16.919 -6.825 1.00 51.09 105 HIS A N 1
ATOM 878 C CA . HIS A 1 105 ? 28.812 -16.282 -6.915 1.00 51.09 105 HIS A CA 1
ATOM 879 C C . HIS A 1 105 ? 29.871 -17.355 -6.693 1.00 51.09 105 HIS A C 1
ATOM 881 O O . HIS A 1 105 ? 29.914 -17.980 -5.636 1.00 51.09 105 HIS A O 1
ATOM 887 N N . LYS A 1 106 ? 30.730 -17.583 -7.693 1.00 47.31 106 LYS A N 1
ATOM 888 C CA . LYS A 1 106 ? 31.964 -18.333 -7.463 1.00 47.31 106 LYS A CA 1
ATOM 889 C C . LYS A 1 106 ? 32.799 -17.507 -6.492 1.00 47.31 106 LYS A C 1
ATOM 891 O O . LYS A 1 106 ? 33.407 -16.518 -6.898 1.00 47.31 106 LYS A O 1
ATOM 896 N N . SER A 1 107 ? 32.805 -17.887 -5.218 1.00 48.56 107 SER A N 1
ATOM 897 C CA . SER A 1 107 ? 33.878 -17.508 -4.312 1.00 48.56 107 SER A CA 1
ATOM 898 C C . SER A 1 107 ? 35.165 -17.997 -4.964 1.00 48.56 107 SER A C 1
ATOM 900 O O . SER A 1 107 ? 35.344 -19.192 -5.200 1.00 48.56 107 SER A O 1
ATOM 902 N N . GLY A 1 108 ? 36.016 -17.054 -5.355 1.00 51.09 108 GLY A N 1
ATOM 903 C CA . GLY A 1 108 ? 37.371 -17.343 -5.789 1.00 51.09 108 GLY A CA 1
ATOM 904 C C . GLY A 1 108 ? 38.182 -17.784 -4.584 1.00 51.09 108 GLY A C 1
ATOM 905 O O . GLY A 1 108 ? 38.983 -17.010 -4.098 1.00 51.09 108 GLY A O 1
ATOM 906 N N . ASP A 1 109 ? 37.908 -18.977 -4.074 1.00 48.72 109 ASP A N 1
ATOM 907 C CA . ASP A 1 109 ? 38.861 -19.752 -3.302 1.00 48.72 109 ASP A CA 1
ATOM 908 C C . ASP A 1 109 ? 38.420 -21.208 -3.323 1.00 48.72 109 ASP A C 1
ATOM 910 O O . ASP A 1 109 ? 37.294 -21.573 -2.972 1.00 48.72 109 ASP A O 1
ATOM 914 N N . GLY A 1 110 ? 39.318 -22.043 -3.838 1.00 51.59 110 GLY A N 1
ATOM 915 C CA . GLY A 1 110 ? 39.144 -23.476 -3.814 1.00 51.59 110 GLY A CA 1
ATOM 916 C C . GLY A 1 110 ? 38.999 -23.949 -2.372 1.00 51.59 110 GLY A C 1
ATOM 917 O O . GLY A 1 110 ? 39.788 -23.583 -1.507 1.00 51.59 110 GLY A O 1
ATOM 918 N N . ASN A 1 111 ? 38.043 -24.856 -2.194 1.00 48.88 111 ASN A N 1
ATOM 919 C CA . ASN A 1 111 ? 37.828 -25.739 -1.052 1.00 48.88 111 ASN A CA 1
ATOM 920 C C . ASN A 1 111 ? 36.752 -25.291 -0.038 1.00 48.88 111 ASN A C 1
ATOM 922 O O . ASN A 1 111 ? 36.858 -24.277 0.639 1.00 48.88 111 ASN A O 1
ATOM 926 N N . THR A 1 112 ? 35.735 -26.152 0.092 1.00 42.97 112 THR A N 1
ATOM 927 C CA . THR A 1 112 ? 34.515 -26.084 0.927 1.00 42.97 112 THR A CA 1
ATOM 928 C C . THR A 1 112 ? 33.387 -25.161 0.441 1.00 42.97 112 THR A C 1
ATOM 930 O O . THR A 1 112 ? 33.215 -24.019 0.852 1.00 42.97 112 THR A O 1
ATOM 933 N N . ALA A 1 113 ? 32.551 -25.727 -0.434 1.00 46.12 113 ALA A N 1
ATOM 934 C CA . ALA A 1 113 ? 31.270 -25.173 -0.848 1.00 46.12 113 ALA A CA 1
ATOM 935 C C . ALA A 1 113 ? 30.232 -25.281 0.284 1.00 46.12 113 ALA A C 1
ATOM 937 O O . ALA A 1 113 ? 29.530 -26.281 0.410 1.00 46.12 113 ALA A O 1
ATOM 938 N N . THR A 1 114 ? 30.096 -24.226 1.081 1.00 43.53 114 THR A N 1
ATOM 939 C CA . THR A 1 114 ? 28.844 -23.918 1.786 1.00 43.53 114 THR A CA 1
ATOM 940 C C . THR A 1 114 ? 28.143 -22.818 0.998 1.00 43.53 114 THR A C 1
ATOM 942 O O . THR A 1 114 ? 28.224 -21.634 1.319 1.00 43.53 114 THR A O 1
ATOM 945 N N . THR A 1 115 ? 27.483 -23.209 -0.093 1.00 47.75 115 THR A N 1
ATOM 946 C CA . THR A 1 115 ? 26.608 -22.334 -0.879 1.00 47.75 115 THR A CA 1
ATOM 947 C C . THR A 1 115 ? 25.388 -21.984 -0.035 1.00 47.75 115 THR A C 1
ATOM 949 O O . THR A 1 115 ? 24.403 -22.719 -0.010 1.00 47.75 115 THR A O 1
ATOM 952 N N . LYS A 1 116 ? 25.457 -20.878 0.711 1.00 46.03 116 LYS A N 1
ATOM 953 C CA . LYS A 1 116 ? 24.234 -20.219 1.166 1.00 46.03 116 LYS A CA 1
ATOM 954 C C . LYS A 1 116 ? 23.621 -19.518 -0.052 1.00 46.03 116 LYS A C 1
ATOM 956 O O . LYS A 1 116 ? 24.357 -18.768 -0.697 1.00 46.03 116 LYS A O 1
ATOM 961 N N . PRO A 1 117 ? 22.330 -19.728 -0.360 1.00 48.81 117 PRO A N 1
ATOM 962 C CA . PRO A 1 117 ? 21.653 -18.958 -1.393 1.00 48.81 117 PRO A CA 1
ATOM 963 C C . PRO A 1 117 ? 21.768 -17.474 -1.046 1.00 48.81 117 PRO A C 1
ATOM 965 O O . PRO A 1 117 ? 21.260 -17.029 -0.014 1.00 48.81 117 PRO A O 1
ATOM 968 N N . ILE A 1 118 ? 22.471 -16.706 -1.880 1.00 50.59 118 ILE A N 1
ATOM 969 C CA . ILE A 1 118 ? 22.373 -15.249 -1.842 1.00 50.59 118 ILE A CA 1
ATOM 970 C C . ILE A 1 118 ? 21.106 -14.922 -2.620 1.00 50.59 118 ILE A C 1
ATOM 972 O O . ILE A 1 118 ? 21.080 -14.968 -3.850 1.00 50.59 118 ILE A O 1
ATOM 976 N N . ILE A 1 119 ? 20.036 -14.647 -1.883 1.00 50.41 119 ILE A N 1
ATOM 977 C CA . ILE A 1 119 ? 18.815 -14.090 -2.449 1.00 50.41 119 ILE A CA 1
ATOM 978 C C . ILE A 1 119 ? 19.162 -12.653 -2.832 1.00 50.41 119 ILE A C 1
ATOM 980 O O . ILE A 1 119 ? 19.251 -11.778 -1.975 1.00 50.41 119 ILE A O 1
ATOM 984 N N . TYR A 1 120 ? 19.422 -12.419 -4.116 1.00 45.44 120 TYR A N 1
ATOM 985 C CA . TYR A 1 120 ? 19.415 -11.063 -4.639 1.00 45.44 120 TYR A CA 1
ATOM 986 C C . TYR A 1 120 ? 17.962 -10.609 -4.635 1.00 45.44 120 TYR A C 1
ATOM 988 O O . TYR A 1 120 ? 17.168 -11.077 -5.454 1.00 45.44 120 TYR A O 1
ATOM 996 N N . GLU A 1 121 ? 17.626 -9.721 -3.701 1.00 47.75 121 GLU A N 1
ATOM 997 C CA . GLU A 1 121 ? 16.419 -8.899 -3.737 1.00 47.75 121 GLU A CA 1
ATOM 998 C C . GLU A 1 121 ? 16.511 -7.973 -4.955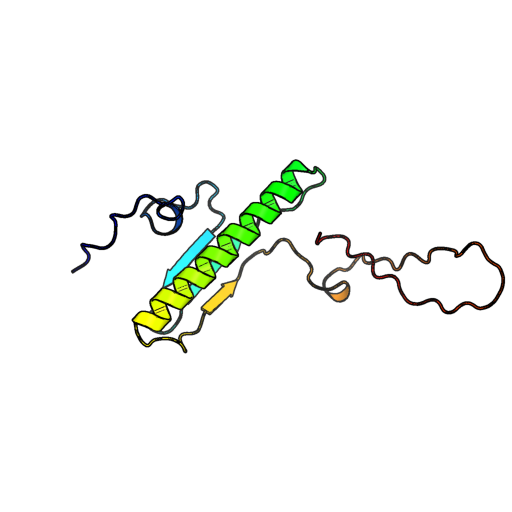 1.00 47.75 121 GLU A C 1
ATOM 1000 O O . GLU A 1 121 ? 16.695 -6.765 -4.864 1.00 47.75 121 GLU A O 1
ATOM 1005 N N . TRP A 1 122 ? 16.406 -8.542 -6.155 1.00 46.19 122 TRP A N 1
ATOM 1006 C CA . TRP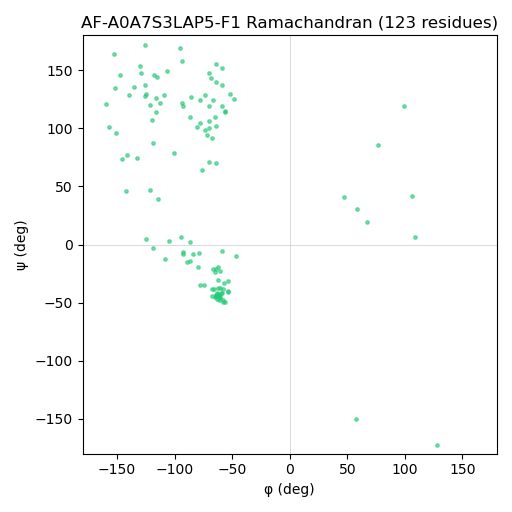 A 1 122 ? 15.923 -7.756 -7.268 1.00 46.19 122 TRP A CA 1
ATOM 1007 C C . TRP A 1 122 ? 14.533 -7.299 -6.823 1.00 46.19 122 TRP A C 1
ATOM 1009 O O . TRP A 1 122 ? 13.684 -8.145 -6.548 1.00 46.19 122 TRP A O 1
ATOM 1019 N N . TRP A 1 123 ? 14.341 -5.982 -6.728 1.00 45.47 123 TRP A N 1
ATOM 1020 C CA . TRP A 1 123 ? 13.055 -5.275 -6.630 1.00 45.47 123 TRP A CA 1
ATOM 1021 C C . TRP A 1 123 ? 12.637 -4.618 -5.306 1.00 45.47 123 TRP A C 1
ATOM 1023 O O . TRP A 1 123 ? 11.554 -4.030 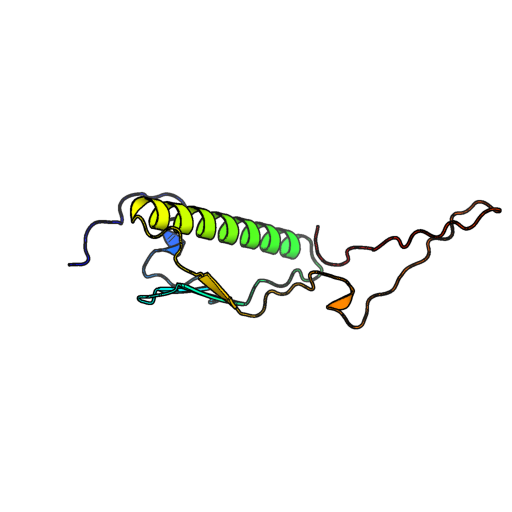-5.306 1.00 45.47 123 TRP A O 1
ATOM 1033 N N . THR A 1 124 ? 13.466 -4.549 -4.261 1.00 39.56 124 THR A N 1
ATOM 1034 C CA . THR A 1 124 ? 13.234 -3.601 -3.146 1.00 39.56 124 THR A CA 1
ATOM 1035 C C . THR A 1 124 ? 14.539 -3.172 -2.470 1.00 39.56 124 THR A C 1
ATOM 1037 O O . THR A 1 124 ? 15.004 -3.863 -1.573 1.00 39.56 124 THR A O 1
ATOM 1040 N N . ASP A 1 125 ? 15.083 -2.019 -2.873 1.00 37.69 125 ASP A N 1
ATOM 1041 C CA . ASP A 1 125 ? 16.002 -1.227 -2.035 1.00 37.69 125 ASP A CA 1
ATOM 1042 C C . ASP A 1 125 ? 15.215 -0.363 -1.031 1.00 37.69 125 ASP A C 1
ATOM 1044 O O . ASP A 1 125 ? 14.157 0.194 -1.428 1.00 37.69 125 ASP A O 1
#

Nearest PDB structures (foldseek):
  5j8n-assembly1_A  TM=8.262E-01  e=1.464E-02  Methanosarcina mazei Go1
  7svb-assembly2_A  TM=8.770E-01  e=3.506E-02  Homo sapiens
  6w3n-assembly2_A  TM=8.327E-01  e=2.866E-02  Homo sapiens
  2jc5-assembly1_A  TM=6.767E-01  e=1.464E-02  Neisseria meningitidis

Mean predicted aligned error: 12.65 Å

pLDDT: mean 75.36, std 22.67, range [34.56, 97.75]

Solvent-accessible surface area (backbone atoms only — not comparable to full-atom values): 8264 Å² total; per-residue (Å²): 143,88,83,89,88,86,89,67,97,49,96,66,47,59,84,77,40,97,54,72,48,95,82,70,35,56,48,81,47,81,55,100,75,36,35,41,38,44,32,52,44,66,58,43,79,94,47,70,71,31,42,51,54,32,54,52,48,54,51,51,53,51,52,50,52,52,50,54,49,52,54,27,50,78,68,74,44,75,82,58,49,73,49,78,51,68,50,67,67,67,64,93,47,67,86,70,45,95,84,68,77,82,65,79,74,79,70,94,60,91,81,81,89,77,83,68,87,59,79,76,70,80,84,70,134

Foldseek 3Di:
DDDDDDDDPDPLSQVVPPDADPVNAWDWDDDPQAIEIEGDQQACPDDPVSVVVNVVVVVSVVVVVVVVCVVCVVV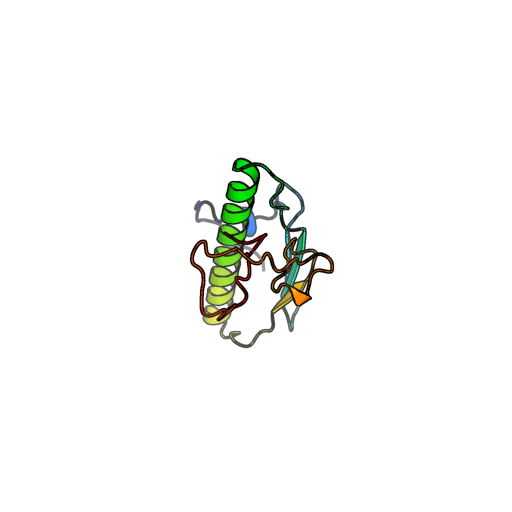VNNVRYYHYDYHHNDDPDPVSDPDFDQDDDPPPDDDDDPDDRPRPPPPHD

Radius of gyration: 20.76 Å; Cα contacts (8 Å, |Δi|>4): 104; chains: 1; bounding box: 63×50×34 Å

InterPro domains:
  IPR004808 AP endonuclease 1 [PTHR22748] (21-101)
  IPR005135 Endonuclease/exonuclease/phosphatase [PF03372] (51-116)
  IPR036691 Endonuclease/exonuclea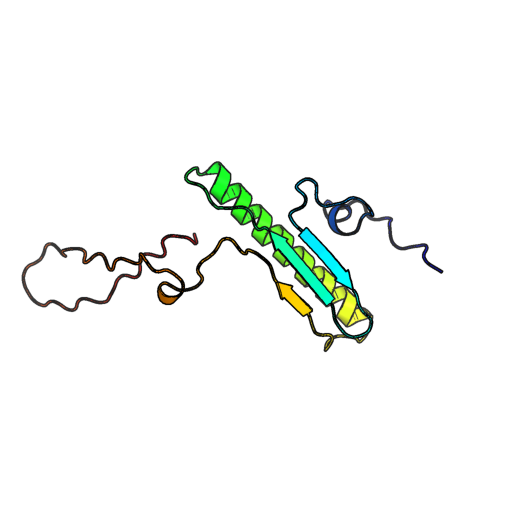se/phosphatase superfamily [G3DSA:3.60.10.10] (3-124)
  IPR036691 Endonuclease/exonuclease/phosphatase superfamily [SSF56219] (16-106)